Protein AF-A0A7S3JV46-F1 (afdb_monomer_lite)

Structure (mmCIF, N/CA/C/O backbone):
data_AF-A0A7S3JV46-F1
#
_entry.id   AF-A0A7S3JV46-F1
#
loop_
_atom_site.group_PDB
_atom_site.id
_atom_site.type_symbol
_atom_site.label_atom_id
_atom_site.label_alt_id
_atom_site.label_comp_id
_atom_site.label_asym_id
_atom_site.label_entity_id
_atom_site.label_seq_id
_atom_site.pdbx_PDB_ins_code
_atom_site.Cartn_x
_atom_site.Cartn_y
_atom_site.Cartn_z
_atom_site.occupancy
_atom_site.B_iso_or_equiv
_atom_site.auth_seq_id
_atom_site.auth_comp_id
_atom_site.auth_asym_id
_atom_site.auth_atom_id
_atom_site.pdbx_PDB_model_num
ATOM 1 N N . VAL A 1 1 ? -0.543 5.404 15.799 1.00 67.88 1 VAL A N 1
ATOM 2 C CA . VAL A 1 1 ? 0.161 5.876 14.572 1.00 67.88 1 VAL A CA 1
ATOM 3 C C . VAL A 1 1 ? 0.602 4.641 13.800 1.00 67.88 1 VAL A C 1
ATOM 5 O O . VAL A 1 1 ? 0.816 3.637 14.450 1.00 67.88 1 VAL A O 1
ATOM 8 N N . ARG A 1 2 ? 0.683 4.646 12.464 1.00 82.31 2 ARG A N 1
ATOM 9 C CA . A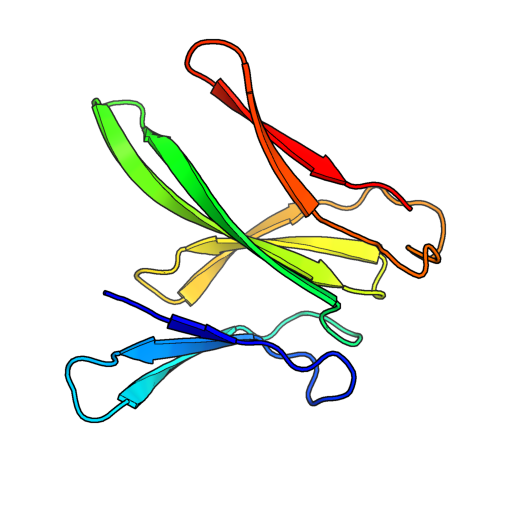RG A 1 2 ? 1.244 3.516 11.693 1.00 82.31 2 ARG A CA 1
ATOM 10 C C . ARG A 1 2 ? 2.411 4.013 10.855 1.00 82.31 2 ARG A C 1
ATOM 12 O O . ARG A 1 2 ? 2.344 5.124 10.336 1.00 82.31 2 ARG A O 1
ATOM 19 N N . LEU A 1 3 ? 3.451 3.199 10.727 1.00 85.12 3 LEU A N 1
ATOM 20 C CA . LEU A 1 3 ? 4.611 3.492 9.885 1.00 85.12 3 LEU A CA 1
ATOM 21 C C . LEU A 1 3 ? 4.556 2.627 8.629 1.00 85.12 3 LEU A C 1
ATOM 23 O O . LEU A 1 3 ? 4.173 1.462 8.702 1.00 85.12 3 LEU A O 1
ATOM 27 N N . ALA A 1 4 ? 4.941 3.188 7.486 1.00 87.06 4 ALA A N 1
ATOM 28 C CA . ALA A 1 4 ? 5.069 2.460 6.229 1.00 87.06 4 ALA A CA 1
ATOM 29 C C . ALA A 1 4 ? 6.515 2.541 5.737 1.00 87.06 4 ALA A C 1
ATOM 31 O O . ALA A 1 4 ? 7.117 3.613 5.777 1.00 87.06 4 ALA A O 1
ATOM 32 N N . SER A 1 5 ? 7.067 1.427 5.261 1.00 86.62 5 SER A N 1
ATOM 33 C CA . SER A 1 5 ? 8.408 1.383 4.677 1.00 86.62 5 SER A CA 1
ATOM 34 C C . SER A 1 5 ? 8.454 0.548 3.399 1.00 86.62 5 SER A C 1
ATOM 36 O O . SER A 1 5 ? 7.738 -0.444 3.256 1.00 86.62 5 SER A O 1
ATOM 38 N N . CYS A 1 6 ? 9.319 0.946 2.466 1.00 85.25 6 CYS A N 1
ATOM 39 C CA . CYS A 1 6 ? 9.727 0.157 1.304 1.00 85.25 6 CYS A CA 1
ATOM 40 C C . CYS A 1 6 ? 11.242 0.187 1.148 1.00 85.25 6 CYS A C 1
ATOM 42 O O . CYS A 1 6 ? 11.902 1.118 1.609 1.00 85.25 6 CYS A O 1
ATOM 44 N N . SER A 1 7 ? 11.771 -0.792 0.418 1.00 74.69 7 SER A N 1
ATOM 45 C CA . SER A 1 7 ? 13.145 -0.761 -0.072 1.00 74.69 7 SER A CA 1
ATOM 46 C C . SER A 1 7 ? 13.168 -0.537 -1.582 1.00 74.69 7 SER A C 1
ATOM 48 O O . SER A 1 7 ? 12.516 -1.257 -2.344 1.00 74.69 7 SER A O 1
ATOM 50 N N . SER A 1 8 ? 13.973 0.437 -2.003 1.00 65.44 8 SER A N 1
ATOM 51 C CA . SER A 1 8 ? 14.253 0.771 -3.403 1.00 65.44 8 SER A CA 1
ATOM 52 C C . SER A 1 8 ? 15.154 -0.251 -4.106 1.00 65.44 8 SER A C 1
ATOM 54 O O . SER A 1 8 ? 15.427 -0.103 -5.294 1.00 65.44 8 SER A O 1
ATOM 56 N N . TYR A 1 9 ? 15.576 -1.304 -3.401 1.00 70.06 9 TYR A N 1
ATOM 57 C CA . TYR A 1 9 ? 16.372 -2.411 -3.930 1.00 70.06 9 TYR A CA 1
ATOM 58 C C . TYR A 1 9 ? 16.147 -3.683 -3.088 1.00 70.06 9 TYR A C 1
ATOM 60 O O . TYR A 1 9 ? 17.076 -4.263 -2.533 1.00 70.06 9 TYR A O 1
ATOM 68 N N . GLY A 1 10 ? 14.881 -4.060 -2.887 1.00 75.25 10 GLY A N 1
ATOM 69 C CA . GLY A 1 10 ? 14.491 -5.135 -1.965 1.00 75.25 10 GLY A CA 1
ATOM 70 C C . GLY A 1 10 ? 13.518 -6.152 -2.554 1.00 75.25 10 GLY A C 1
ATOM 71 O O . GLY A 1 10 ? 13.459 -6.363 -3.759 1.00 75.25 10 GLY A O 1
ATOM 72 N N . ASP A 1 11 ? 12.716 -6.763 -1.683 1.00 86.56 11 ASP A N 1
ATOM 73 C CA . ASP A 1 11 ? 11.743 -7.824 -1.993 1.00 86.56 11 ASP A CA 1
ATOM 74 C C . ASP A 1 11 ? 10.476 -7.336 -2.733 1.00 86.56 11 ASP A C 1
ATOM 76 O O . ASP A 1 11 ? 9.478 -8.053 -2.805 1.00 86.56 11 ASP A O 1
ATOM 80 N N . ASN A 1 12 ? 10.505 -6.121 -3.292 1.00 89.69 12 ASN A N 1
ATOM 81 C CA . ASN A 1 12 ? 9.382 -5.451 -3.957 1.00 89.69 12 ASN A CA 1
ATOM 82 C C . ASN A 1 12 ? 8.133 -5.295 -3.067 1.00 89.69 12 ASN A C 1
ATOM 84 O O . ASN A 1 12 ? 7.026 -5.102 -3.575 1.00 89.69 12 ASN A O 1
ATOM 88 N N . THR A 1 13 ? 8.288 -5.381 -1.741 1.00 90.69 13 THR A N 1
ATOM 89 C CA . THR A 1 13 ? 7.176 -5.252 -0.798 1.00 90.69 13 THR A CA 1
ATOM 90 C C . THR A 1 13 ? 7.167 -3.912 -0.080 1.00 90.69 13 THR A C 1
ATOM 92 O O . THR A 1 13 ? 8.161 -3.184 -0.012 1.00 90.69 13 THR A O 1
ATOM 95 N N . ILE A 1 14 ? 6.001 -3.597 0.471 1.00 92.44 14 ILE A N 1
ATOM 96 C CA . ILE A 1 14 ? 5.804 -2.494 1.406 1.00 92.44 14 ILE A CA 1
ATOM 97 C C . ILE A 1 14 ? 5.398 -3.106 2.735 1.00 92.44 14 ILE A C 1
ATOM 99 O O . ILE A 1 14 ? 4.581 -4.026 2.768 1.00 92.44 14 ILE A O 1
ATOM 103 N N . ARG A 1 15 ? 5.943 -2.600 3.834 1.00 92.81 15 ARG A N 1
ATOM 104 C CA . ARG A 1 15 ? 5.650 -3.099 5.177 1.00 92.81 15 ARG A CA 1
ATOM 105 C C . ARG A 1 15 ? 5.002 -2.015 6.016 1.00 92.81 15 ARG A C 1
ATOM 107 O O . ARG A 1 15 ? 5.445 -0.868 5.990 1.00 92.81 15 ARG A O 1
ATOM 114 N N . ILE A 1 16 ? 3.950 -2.391 6.736 1.00 92.25 16 ILE A N 1
ATOM 115 C CA . ILE A 1 16 ? 3.216 -1.529 7.661 1.00 92.25 16 ILE A CA 1
ATOM 116 C C . ILE A 1 16 ? 3.473 -2.007 9.080 1.00 92.25 16 ILE A C 1
ATOM 118 O O . ILE A 1 16 ? 3.285 -3.187 9.374 1.00 92.25 16 ILE A O 1
ATOM 122 N N . TRP A 1 17 ? 3.853 -1.081 9.949 1.00 91.81 17 TRP A N 1
ATOM 123 C CA . TRP A 1 17 ? 4.285 -1.358 11.311 1.00 91.81 17 TRP A CA 1
ATOM 124 C C . TRP A 1 17 ? 3.443 -0.581 12.316 1.00 91.81 17 TRP A C 1
ATOM 126 O O . TRP A 1 17 ? 3.024 0.553 12.042 1.00 91.81 17 TRP A O 1
ATOM 136 N N . ASP A 1 18 ? 3.234 -1.181 13.483 1.00 90.25 18 ASP A N 1
ATOM 137 C CA . ASP A 1 18 ? 2.691 -0.507 14.653 1.00 90.25 18 ASP A CA 1
ATOM 138 C C . ASP A 1 18 ? 3.833 -0.108 15.602 1.00 90.25 18 ASP A C 1
ATOM 140 O O . ASP A 1 18 ? 4.382 -0.968 16.286 1.00 90.25 18 ASP A O 1
ATOM 144 N N . PRO A 1 19 ? 4.220 1.179 15.669 1.00 85.00 19 PRO A N 1
ATOM 145 C CA . PRO A 1 19 ? 5.232 1.641 16.615 1.00 85.00 19 PRO A CA 1
ATOM 146 C C . PRO A 1 19 ? 4.761 1.564 18.074 1.00 85.00 19 PRO A C 1
ATOM 148 O O . PRO A 1 19 ? 5.576 1.703 18.978 1.00 85.00 19 PRO A O 1
ATOM 151 N N . SER A 1 20 ? 3.458 1.387 18.312 1.00 88.06 20 SER A N 1
ATOM 152 C CA . SER A 1 20 ? 2.857 1.386 19.650 1.00 88.06 20 SER A CA 1
ATOM 153 C C . SER A 1 20 ? 2.957 0.017 20.336 1.00 88.06 20 SER A C 1
ATOM 155 O O . SER A 1 20 ? 2.883 -0.055 21.558 1.00 88.06 20 SER A O 1
ATOM 157 N N . ASP A 1 21 ? 3.121 -1.051 19.551 1.00 85.94 21 ASP A N 1
ATOM 158 C CA . ASP A 1 21 ? 3.212 -2.450 19.990 1.00 85.94 21 ASP A CA 1
ATOM 159 C C . ASP A 1 21 ? 4.577 -3.011 19.559 1.00 85.94 21 ASP A C 1
ATOM 161 O O . ASP A 1 21 ? 4.659 -3.795 18.620 1.00 85.94 21 ASP A O 1
ATOM 165 N N . ASP A 1 22 ? 5.662 -2.501 20.156 1.00 86.69 22 ASP A N 1
ATOM 166 C CA . ASP A 1 22 ? 7.051 -2.951 19.926 1.00 86.69 22 ASP A CA 1
ATOM 167 C C . ASP A 1 22 ? 7.458 -3.066 18.439 1.00 86.69 22 ASP A C 1
ATOM 169 O O . ASP A 1 22 ? 8.054 -4.044 17.990 1.00 86.69 22 ASP A O 1
ATOM 173 N N . TYR A 1 23 ? 7.086 -2.068 17.627 1.00 84.56 23 TYR A N 1
ATOM 174 C CA . TYR A 1 23 ? 7.342 -2.056 16.179 1.00 84.56 23 TYR A CA 1
ATOM 175 C C . TYR A 1 23 ? 6.834 -3.308 15.452 1.00 84.56 23 TYR A C 1
ATOM 177 O O . TYR A 1 23 ? 7.428 -3.760 14.470 1.00 84.56 23 TYR A O 1
ATOM 185 N N . LYS A 1 24 ? 5.715 -3.875 15.900 1.00 92.06 24 LYS A N 1
ATOM 186 C CA . LYS A 1 24 ? 5.128 -5.069 15.299 1.00 92.06 24 LYS A CA 1
ATOM 187 C C . LYS A 1 24 ? 4.797 -4.859 13.829 1.00 92.06 24 LYS A C 1
ATOM 189 O O . LYS A 1 24 ? 4.137 -3.895 13.436 1.00 92.06 24 LYS A O 1
ATOM 194 N N . LEU A 1 25 ? 5.211 -5.820 13.006 1.00 92.56 25 LEU A N 1
ATOM 195 C CA . LEU A 1 25 ? 4.816 -5.894 11.604 1.00 92.56 25 LEU A CA 1
ATOM 196 C C . LEU A 1 25 ? 3.327 -6.254 11.511 1.00 92.56 25 LEU A C 1
ATOM 198 O O . LEU A 1 25 ? 2.935 -7.365 11.862 1.00 92.56 25 LEU A O 1
ATOM 202 N N . LEU A 1 26 ? 2.506 -5.327 11.018 1.00 92.25 26 LEU A N 1
ATOM 203 C CA . LEU A 1 26 ? 1.071 -5.538 10.819 1.00 92.25 26 LEU A CA 1
ATOM 204 C C . LEU A 1 26 ? 0.784 -6.190 9.467 1.00 92.25 26 LEU A C 1
ATOM 206 O O . LEU A 1 26 ? 0.070 -7.187 9.395 1.00 92.25 26 LEU A O 1
ATOM 210 N N . TYR A 1 27 ? 1.333 -5.621 8.391 1.00 94.19 27 TYR A N 1
ATOM 211 C CA . TYR A 1 27 ? 1.035 -6.059 7.028 1.00 94.19 27 TYR A CA 1
ATOM 212 C C . TYR A 1 27 ? 2.260 -5.994 6.125 1.00 94.19 27 TYR A C 1
ATOM 214 O O . TYR A 1 27 ? 3.035 -5.040 6.174 1.00 94.19 27 TYR A O 1
ATOM 222 N N . THR A 1 28 ? 2.356 -6.973 5.227 1.00 93.75 28 THR A N 1
ATOM 223 C CA . THR A 1 28 ? 3.289 -6.971 4.097 1.00 93.75 28 THR A CA 1
ATOM 224 C C . THR A 1 28 ? 2.480 -6.872 2.812 1.00 93.75 28 THR A C 1
ATOM 226 O O . THR A 1 28 ? 1.852 -7.841 2.383 1.00 93.75 28 THR A O 1
ATOM 229 N N . LEU A 1 29 ? 2.481 -5.693 2.199 1.00 93.00 29 LEU A N 1
ATOM 230 C CA . LEU A 1 29 ? 1.765 -5.406 0.964 1.00 93.00 29 LEU A CA 1
ATOM 231 C C . LEU A 1 29 ? 2.593 -5.933 -0.210 1.00 93.00 29 LEU A C 1
ATOM 233 O O . LEU A 1 29 ? 3.664 -5.410 -0.530 1.00 93.00 29 LEU A O 1
ATOM 237 N N . LYS A 1 30 ? 2.101 -7.007 -0.827 1.00 92.31 30 LYS A N 1
ATOM 238 C CA . LYS A 1 30 ? 2.732 -7.679 -1.967 1.00 92.31 30 LYS A CA 1
ATOM 239 C C . LYS A 1 30 ? 1.969 -7.375 -3.249 1.00 92.31 30 LYS A C 1
ATOM 241 O O . LYS A 1 30 ? 0.745 -7.265 -3.238 1.00 92.31 30 LYS A O 1
ATOM 246 N N . GLY A 1 31 ? 2.687 -7.290 -4.363 1.00 89.06 31 GLY A N 1
ATOM 247 C CA . GLY A 1 31 ? 2.075 -7.199 -5.689 1.00 89.06 31 GLY A CA 1
ATOM 248 C C . GLY A 1 31 ? 2.885 -6.405 -6.703 1.00 89.06 31 GLY A C 1
ATOM 249 O O . GLY A 1 31 ? 2.712 -6.629 -7.897 1.00 89.06 31 GLY A O 1
ATOM 250 N N . HIS A 1 32 ? 3.770 -5.512 -6.259 1.00 89.88 32 HIS A N 1
ATOM 251 C CA . HIS A 1 32 ? 4.718 -4.886 -7.173 1.00 89.88 32 HIS A CA 1
ATOM 252 C C . HIS A 1 32 ? 5.680 -5.935 -7.739 1.00 89.88 32 HIS A C 1
ATOM 254 O O . HIS A 1 32 ? 6.172 -6.795 -7.008 1.00 89.88 32 HIS A O 1
ATOM 260 N N . THR A 1 33 ? 5.923 -5.887 -9.048 1.00 89.56 33 THR A N 1
ATOM 261 C CA . THR A 1 33 ? 6.805 -6.854 -9.734 1.00 89.56 33 THR A CA 1
ATOM 262 C C . THR A 1 33 ? 8.248 -6.368 -9.827 1.00 89.56 33 THR A C 1
ATOM 264 O O . THR A 1 33 ? 9.129 -7.106 -10.262 1.00 89.56 33 THR A O 1
ATOM 267 N N . TYR A 1 34 ? 8.497 -5.136 -9.389 1.00 88.19 34 TYR A N 1
ATOM 268 C CA . TYR A 1 34 ? 9.814 -4.524 -9.332 1.00 88.19 34 TYR A CA 1
ATOM 269 C C . TYR A 1 34 ? 9.902 -3.567 -8.138 1.00 88.19 34 TYR A C 1
ATOM 271 O O . TYR A 1 34 ? 8.897 -3.314 -7.461 1.00 88.19 34 TYR A O 1
ATOM 279 N N . TRP A 1 35 ? 11.094 -3.037 -7.866 1.00 84.75 35 TRP A N 1
ATOM 280 C CA . TRP A 1 35 ? 11.371 -2.316 -6.624 1.00 84.75 35 TRP A CA 1
ATOM 281 C C . TRP A 1 35 ? 10.443 -1.106 -6.414 1.00 84.75 35 TRP A C 1
ATOM 283 O O . TRP A 1 35 ? 10.080 -0.376 -7.347 1.00 84.75 35 TRP A O 1
ATOM 293 N N . VAL A 1 36 ? 10.031 -0.907 -5.161 1.00 87.31 36 VAL A N 1
ATOM 294 C CA . VAL A 1 36 ? 9.139 0.191 -4.780 1.00 87.31 36 VAL A CA 1
ATOM 295 C C . VAL A 1 36 ? 9.986 1.430 -4.544 1.00 87.31 36 VAL A C 1
ATOM 297 O O . VAL A 1 36 ? 10.933 1.421 -3.762 1.00 87.31 36 VAL A O 1
ATOM 300 N N . ARG A 1 37 ? 9.662 2.496 -5.264 1.00 83.56 37 ARG A N 1
ATOM 301 C CA . ARG A 1 37 ? 10.459 3.718 -5.314 1.00 83.56 37 ARG A CA 1
ATOM 302 C C . ARG A 1 37 ? 10.115 4.671 -4.180 1.00 83.56 37 ARG A C 1
ATOM 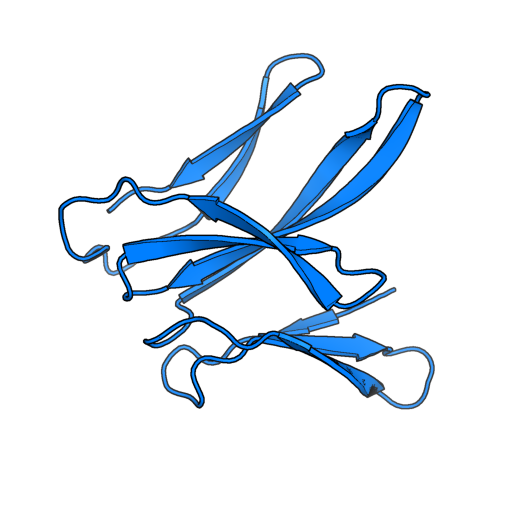304 O O . ARG A 1 37 ? 11.009 5.247 -3.572 1.00 83.56 37 ARG A O 1
ATOM 311 N N . ASN A 1 38 ? 8.824 4.895 -3.982 1.00 85.25 38 ASN A N 1
ATOM 312 C CA . ASN A 1 38 ? 8.307 5.910 -3.082 1.00 85.25 38 ASN A CA 1
ATOM 313 C C . ASN A 1 38 ? 6.938 5.456 -2.559 1.00 85.25 38 ASN A C 1
ATOM 315 O O . ASN A 1 38 ? 6.193 4.766 -3.267 1.00 85.25 38 ASN A O 1
ATOM 319 N N . ILE A 1 39 ? 6.626 5.845 -1.326 1.00 87.75 39 ILE A N 1
ATOM 320 C CA . ILE A 1 39 ? 5.327 5.664 -0.689 1.00 87.75 39 ILE A CA 1
ATOM 321 C C . ILE A 1 39 ? 4.932 6.993 -0.056 1.00 87.75 39 ILE A C 1
ATOM 323 O O . ILE A 1 39 ? 5.721 7.594 0.669 1.00 87.75 39 ILE A O 1
ATOM 327 N N . ILE A 1 40 ? 3.683 7.397 -0.257 1.00 88.19 40 ILE A N 1
ATOM 328 C CA . ILE A 1 40 ? 3.087 8.531 0.445 1.00 88.19 40 ILE A CA 1
ATOM 329 C C . ILE A 1 40 ? 1.778 8.117 1.109 1.00 88.19 40 ILE A C 1
ATOM 331 O O . ILE A 1 40 ? 1.050 7.260 0.599 1.00 88.19 40 ILE A O 1
ATOM 335 N N . SER A 1 41 ? 1.459 8.747 2.234 1.00 88.06 41 SER A N 1
ATOM 336 C CA . SER A 1 41 ? 0.118 8.715 2.807 1.00 88.06 41 SER A CA 1
ATOM 337 C C . SER A 1 41 ? -0.648 9.968 2.397 1.00 88.06 41 SER A C 1
ATOM 339 O O . SER A 1 41 ? -0.083 11.052 2.265 1.00 88.06 41 SER A O 1
ATOM 341 N N . PHE A 1 42 ? -1.946 9.815 2.181 1.00 85.06 42 PHE A N 1
ATOM 342 C CA . PHE A 1 42 ? -2.854 10.927 1.940 1.00 85.06 42 PHE A CA 1
ATOM 343 C C . PHE A 1 42 ? -4.215 10.610 2.546 1.00 85.06 42 PHE A C 1
ATOM 345 O O . PHE A 1 42 ? -4.583 9.444 2.709 1.00 85.06 42 PHE A O 1
ATOM 352 N N . GLN A 1 43 ? -4.947 11.648 2.921 1.00 84.56 43 GLN A N 1
ATOM 353 C CA . GLN A 1 43 ? -6.332 11.518 3.352 1.00 84.56 43 GLN A CA 1
ATOM 354 C C . GLN A 1 43 ? -7.239 11.687 2.141 1.00 84.56 43 GLN A C 1
ATOM 356 O O . GLN A 1 43 ? -6.872 12.373 1.199 1.00 84.56 43 GLN A O 1
ATOM 361 N N . VAL A 1 44 ? -8.391 11.034 2.143 1.00 80.94 44 VAL A N 1
ATOM 362 C CA . VAL A 1 44 ? -9.475 11.252 1.183 1.00 80.94 44 VAL A CA 1
ATOM 363 C C . VAL A 1 44 ? -10.763 11.371 1.968 1.00 80.94 44 VAL A C 1
ATOM 365 O O . VAL A 1 44 ? -11.041 10.530 2.830 1.00 80.94 44 VAL A O 1
ATOM 368 N N . ASP A 1 45 ? -11.541 12.401 1.658 1.00 76.25 45 ASP A N 1
ATOM 369 C CA . ASP A 1 45 ? -12.872 12.553 2.223 1.00 76.25 45 ASP A CA 1
ATOM 370 C C . ASP A 1 45 ? -13.805 11.495 1.635 1.00 76.25 45 ASP A C 1
ATOM 372 O O . ASP A 1 45 ? -13.925 11.316 0.421 1.00 76.25 45 ASP A O 1
ATOM 376 N N . GLY A 1 46 ? -14.419 10.719 2.527 1.00 66.75 46 GLY A N 1
ATOM 377 C CA . GLY A 1 46 ? -15.435 9.739 2.171 1.00 66.75 46 GLY A CA 1
ATOM 378 C C . GLY A 1 46 ? -16.825 10.367 2.055 1.00 66.75 46 GLY A C 1
ATOM 379 O O . GLY A 1 46 ? -17.090 11.438 2.590 1.00 66.75 46 GLY A O 1
ATOM 380 N N . PHE A 1 47 ? -17.752 9.622 1.447 1.00 62.66 47 PHE A N 1
ATOM 381 C CA . PHE A 1 47 ? -19.153 10.007 1.195 1.00 62.66 47 PHE A CA 1
ATOM 382 C C . PHE A 1 47 ? -19.962 10.406 2.456 1.00 62.66 47 PHE A C 1
ATOM 384 O O . PHE A 1 47 ? -21.067 10.923 2.347 1.00 62.66 47 PHE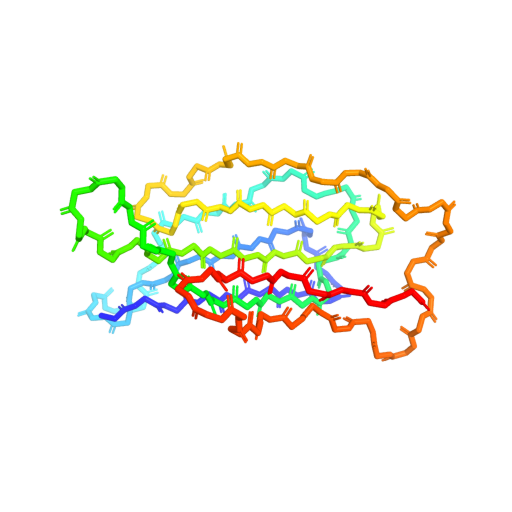 A O 1
ATOM 391 N N . LEU A 1 48 ? -19.420 10.162 3.654 1.00 63.69 48 LEU A N 1
ATOM 392 C CA . LEU A 1 48 ? -20.035 10.431 4.960 1.00 63.69 48 LEU A CA 1
ATOM 393 C C . LEU A 1 48 ? -19.108 11.243 5.890 1.00 63.69 48 LEU A C 1
ATOM 395 O O . LEU A 1 48 ? -19.047 10.964 7.085 1.00 63.69 48 LEU A O 1
ATOM 399 N N . HIS A 1 49 ? -18.313 12.185 5.361 1.00 58.19 49 HIS A N 1
ATOM 400 C CA . HIS A 1 49 ? -17.357 12.995 6.151 1.00 58.19 49 HIS A CA 1
ATOM 401 C C . HIS A 1 49 ? -16.345 12.171 6.970 1.00 58.19 49 HIS A C 1
ATOM 403 O O . HIS A 1 49 ? -15.754 12.637 7.943 1.00 58.19 49 HIS A O 1
ATOM 409 N N . THR A 1 50 ? -16.127 10.914 6.585 1.00 71.00 50 THR A N 1
ATOM 410 C CA . THR A 1 50 ? -15.119 10.068 7.218 1.00 71.00 50 THR A CA 1
ATOM 411 C C . THR A 1 50 ? -13.808 10.242 6.468 1.00 71.00 50 THR A C 1
ATOM 413 O O . THR A 1 50 ? -13.690 9.802 5.319 1.00 71.00 50 THR A O 1
ATOM 416 N N . LEU A 1 51 ? -12.825 10.852 7.130 1.00 74.19 51 LEU A N 1
ATOM 417 C CA . LEU A 1 51 ? -11.452 10.941 6.641 1.00 74.19 51 LEU A CA 1
ATOM 418 C C . LEU A 1 51 ? -10.853 9.536 6.548 1.00 74.19 51 LEU A C 1
ATOM 420 O O . LEU A 1 51 ? -10.636 8.861 7.556 1.00 74.19 51 LEU A O 1
ATOM 424 N N . HIS A 1 52 ? -10.566 9.094 5.330 1.00 83.88 52 HIS A N 1
ATOM 425 C CA . HIS A 1 52 ? -9.907 7.822 5.084 1.00 83.88 52 HIS A CA 1
ATOM 426 C C . HIS A 1 52 ? -8.448 8.053 4.724 1.00 83.88 52 HIS A C 1
ATOM 428 O O . HIS A 1 52 ? -8.142 8.685 3.717 1.00 83.88 52 HIS A O 1
ATOM 434 N N . VAL A 1 53 ? -7.531 7.485 5.505 1.00 87.19 53 VAL A N 1
ATOM 435 C CA . VAL A 1 53 ? -6.121 7.448 5.109 1.00 87.19 53 VAL A CA 1
ATOM 436 C C . VAL A 1 53 ? -5.939 6.371 4.043 1.00 87.19 53 VAL A C 1
ATOM 438 O O . VAL A 1 53 ? -6.453 5.252 4.152 1.00 87.19 53 VAL A O 1
ATOM 441 N N . ARG A 1 54 ? -5.195 6.713 2.999 1.00 90.31 54 ARG A N 1
ATOM 442 C CA . ARG A 1 54 ? -4.752 5.819 1.935 1.00 90.31 54 ARG A CA 1
ATOM 443 C C . ARG A 1 54 ? -3.243 5.900 1.811 1.00 90.31 54 ARG A C 1
ATOM 445 O O . ARG A 1 54 ? -2.635 6.924 2.119 1.00 90.31 54 ARG A O 1
ATOM 452 N N . LEU A 1 55 ? -2.649 4.808 1.351 1.00 91.12 55 LEU A N 1
ATOM 453 C CA . LEU A 1 55 ? -1.244 4.766 0.965 1.00 91.12 55 LEU A CA 1
ATOM 454 C C . LEU A 1 55 ? -1.156 4.638 -0.549 1.00 91.12 55 LEU A C 1
ATOM 456 O O . LEU A 1 55 ? -1.785 3.751 -1.118 1.00 91.12 55 LEU A O 1
ATOM 460 N N . ALA A 1 56 ? -0.370 5.494 -1.192 1.00 90.44 56 ALA A N 1
ATOM 461 C CA . ALA A 1 56 ? 0.018 5.328 -2.587 1.00 90.44 56 ALA A CA 1
ATOM 462 C C . ALA A 1 56 ? 1.477 4.893 -2.659 1.00 90.44 56 ALA A C 1
ATOM 464 O O . ALA A 1 56 ? 2.321 5.458 -1.969 1.00 90.44 56 ALA A O 1
ATOM 465 N N . SER A 1 57 ? 1.778 3.938 -3.532 1.00 88.69 57 SER A N 1
ATOM 466 C CA . SER A 1 57 ? 3.143 3.517 -3.834 1.00 88.69 57 SER A CA 1
ATOM 467 C C . SER A 1 57 ? 3.408 3.519 -5.330 1.00 88.69 57 SER A C 1
ATOM 469 O O . SER A 1 57 ? 2.566 3.058 -6.101 1.00 88.69 57 SER A O 1
ATOM 471 N N . CYS A 1 58 ? 4.579 4.002 -5.749 1.00 87.19 58 CYS A N 1
ATOM 472 C CA . CYS A 1 58 ? 5.064 3.823 -7.119 1.00 87.19 58 CYS A CA 1
ATOM 473 C C . CYS A 1 58 ? 6.164 2.773 -7.156 1.00 87.19 58 CYS A C 1
ATOM 475 O O . CYS A 1 58 ? 7.049 2.727 -6.298 1.00 87.19 58 CYS A O 1
ATOM 477 N N . SER A 1 59 ? 6.142 1.975 -8.214 1.00 85.62 59 SER A N 1
ATOM 478 C CA . SER A 1 59 ? 7.211 1.048 -8.542 1.00 85.62 59 SER A CA 1
ATOM 479 C C . SER A 1 59 ? 7.682 1.277 -9.971 1.00 85.62 59 SER A C 1
ATOM 481 O O . SER A 1 59 ? 7.002 1.836 -10.834 1.00 85.62 59 SER A O 1
ATOM 483 N N . TYR A 1 60 ? 8.896 0.826 -10.217 1.00 82.75 60 TYR A N 1
ATOM 484 C CA . TYR A 1 60 ? 9.481 0.740 -11.547 1.00 82.75 60 TYR A CA 1
ATOM 485 C C . TYR A 1 60 ? 8.829 -0.345 -12.424 1.00 82.75 60 TYR A C 1
ATOM 487 O O . TYR A 1 60 ? 9.107 -0.401 -13.621 1.00 82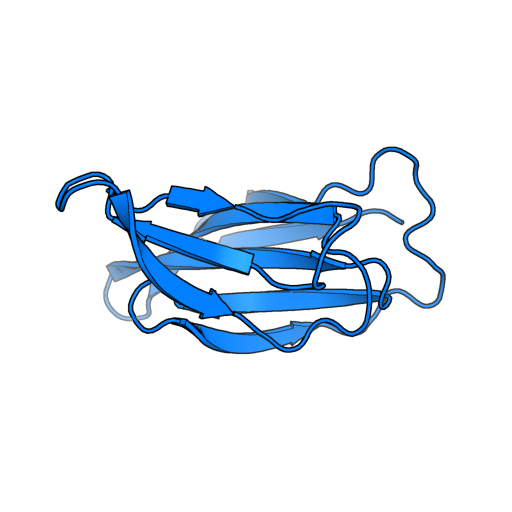.75 60 TYR A O 1
ATOM 495 N N . ASP A 1 61 ? 7.890 -1.128 -11.880 1.00 85.44 61 ASP A N 1
ATOM 496 C CA . ASP A 1 61 ? 6.940 -1.932 -12.661 1.00 85.44 61 ASP A CA 1
ATOM 497 C C . ASP A 1 61 ? 5.936 -1.089 -13.478 1.00 85.44 61 ASP A C 1
ATOM 499 O O . ASP A 1 61 ? 5.059 -1.639 -14.143 1.00 85.44 61 ASP A O 1
ATOM 503 N N . LYS A 1 62 ? 6.099 0.244 -13.466 1.00 82.69 62 LYS A N 1
ATOM 504 C CA . LYS A 1 62 ? 5.281 1.248 -14.163 1.00 82.69 62 LYS A CA 1
ATOM 505 C C . LYS A 1 62 ? 3.864 1.377 -13.605 1.00 82.69 62 LYS A C 1
ATOM 507 O O . LYS A 1 62 ? 2.992 1.944 -14.267 1.00 82.69 62 LYS A O 1
ATOM 512 N N . THR A 1 63 ? 3.630 0.888 -12.389 1.00 86.31 63 THR A N 1
ATOM 513 C CA . THR A 1 63 ? 2.331 0.973 -11.723 1.00 86.31 63 THR A CA 1
ATOM 514 C C . THR A 1 63 ? 2.377 1.860 -10.487 1.00 86.31 63 THR A C 1
ATOM 516 O O . THR A 1 63 ? 3.390 1.968 -9.786 1.00 86.31 63 THR A O 1
ATOM 519 N N . ILE A 1 64 ? 1.233 2.483 -10.208 1.00 89.12 64 ILE A N 1
ATOM 520 C CA . ILE A 1 64 ? 0.941 3.083 -8.909 1.00 89.12 64 ILE A CA 1
ATOM 521 C C . ILE A 1 64 ? -0.126 2.229 -8.242 1.00 89.12 64 ILE A C 1
ATOM 523 O O . ILE A 1 64 ? -1.152 1.930 -8.851 1.00 89.12 64 ILE A O 1
ATOM 527 N N . ARG A 1 65 ? 0.099 1.832 -6.994 1.00 90.56 65 ARG A N 1
ATOM 528 C CA . ARG A 1 65 ? -0.859 1.042 -6.218 1.00 90.56 65 ARG A CA 1
ATOM 529 C C . ARG A 1 65 ? -1.376 1.849 -5.042 1.00 90.56 65 ARG A C 1
ATOM 531 O O . ARG A 1 65 ? -0.604 2.522 -4.365 1.00 90.56 65 ARG A O 1
ATOM 538 N N . ILE A 1 66 ? -2.686 1.781 -4.825 1.00 91.62 66 ILE A N 1
ATOM 539 C CA . ILE A 1 66 ? -3.370 2.418 -3.702 1.00 91.62 66 ILE A CA 1
ATOM 540 C C . ILE A 1 66 ? -3.790 1.336 -2.722 1.00 91.62 66 ILE A C 1
ATOM 542 O O . ILE A 1 66 ? -4.481 0.390 -3.103 1.00 91.62 66 ILE A O 1
ATOM 546 N N . TRP A 1 67 ? -3.403 1.500 -1.466 1.00 93.19 67 TRP A N 1
ATOM 547 C CA . TRP A 1 67 ? -3.621 0.537 -0.400 1.00 93.19 67 TRP A CA 1
ATOM 548 C C . TRP A 1 67 ? -4.454 1.147 0.718 1.00 93.19 67 TRP A C 1
ATOM 550 O O . TRP A 1 67 ? -4.360 2.342 1.019 1.00 93.19 67 TRP A O 1
ATOM 560 N N . ASP A 1 68 ? -5.239 0.298 1.364 1.00 91.56 68 ASP A N 1
ATOM 561 C CA . ASP A 1 68 ? -5.853 0.592 2.644 1.00 91.56 68 ASP A CA 1
ATOM 562 C C . ASP A 1 68 ? -4.862 0.227 3.766 1.00 91.56 68 ASP A C 1
ATOM 564 O O . ASP A 1 68 ? -4.582 -0.957 3.988 1.00 91.56 68 ASP A O 1
ATOM 568 N N . PRO A 1 69 ? -4.308 1.216 4.492 1.00 88.38 69 PRO A N 1
ATOM 569 C CA . PRO A 1 69 ? -3.362 0.955 5.567 1.00 88.38 69 PRO A CA 1
ATOM 570 C C . PRO A 1 69 ? -3.996 0.235 6.759 1.00 88.38 69 PRO A C 1
ATOM 572 O O . PRO A 1 69 ? -3.242 -0.300 7.569 1.00 88.38 69 PRO A O 1
ATOM 575 N N . ILE A 1 70 ? -5.331 0.237 6.907 1.00 88.31 70 ILE A N 1
ATOM 576 C CA . ILE A 1 70 ? -6.050 -0.323 8.063 1.00 88.31 70 ILE A CA 1
ATOM 577 C C . ILE A 1 70 ? -6.020 -1.851 8.033 1.00 88.31 70 ILE A C 1
ATOM 579 O O . ILE A 1 70 ? -5.738 -2.478 9.059 1.00 88.31 70 ILE A O 1
ATOM 583 N N . ASN A 1 71 ? -6.268 -2.425 6.859 1.00 89.94 71 ASN A N 1
ATOM 584 C CA . ASN A 1 71 ? -6.400 -3.866 6.628 1.00 89.94 71 ASN A CA 1
ATOM 585 C C . ASN A 1 71 ? -5.351 -4.430 5.649 1.00 89.94 71 ASN A C 1
ATOM 587 O O . ASN A 1 71 ? -5.379 -5.621 5.350 1.00 89.94 71 ASN A O 1
ATOM 591 N N . GLY A 1 72 ? -4.456 -3.587 5.123 1.00 89.62 72 GLY A N 1
ATOM 592 C CA . GLY A 1 72 ? -3.401 -3.983 4.191 1.00 89.62 72 GLY A CA 1
ATOM 593 C C . GLY A 1 72 ? -3.902 -4.387 2.801 1.00 89.62 72 GLY A C 1
ATOM 594 O O . GLY A 1 72 ? -3.165 -5.028 2.049 1.00 89.62 72 GLY A O 1
ATOM 595 N N . LYS A 1 73 ? -5.146 -4.058 2.436 1.00 93.19 73 LYS A N 1
ATOM 596 C CA . LYS A 1 73 ? -5.720 -4.446 1.142 1.00 93.19 73 LYS A CA 1
ATOM 597 C C . LYS A 1 73 ? -5.290 -3.503 0.027 1.00 93.19 73 LYS A C 1
ATOM 599 O O . LYS A 1 73 ? -5.239 -2.286 0.195 1.00 93.19 73 LYS A O 1
ATOM 604 N N . LEU A 1 74 ? -5.044 -4.077 -1.146 1.00 94.25 74 LEU A N 1
ATOM 605 C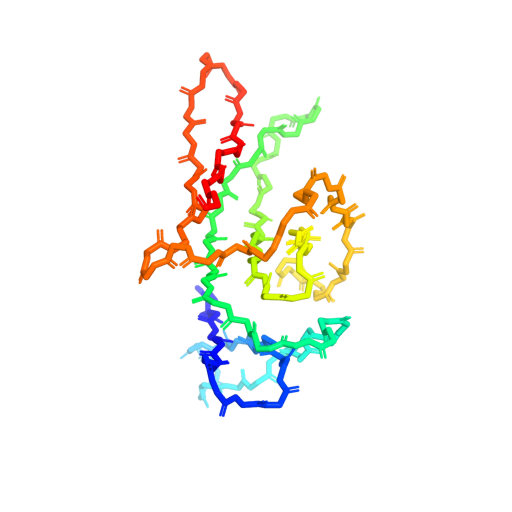 CA . LEU A 1 74 ? -4.936 -3.327 -2.391 1.00 94.25 74 LEU A CA 1
ATOM 606 C C . LEU A 1 74 ? -6.331 -2.854 -2.809 1.00 94.25 74 LEU A C 1
ATOM 608 O O . LEU A 1 74 ? -7.236 -3.673 -2.951 1.00 94.25 74 LEU A O 1
ATOM 612 N N . LEU A 1 75 ? -6.491 -1.552 -3.021 1.00 92.00 75 LEU A N 1
ATOM 613 C CA . LEU A 1 75 ? -7.741 -0.955 -3.487 1.00 92.00 75 LEU A CA 1
ATOM 614 C C . LEU A 1 75 ? -7.719 -0.726 -4.996 1.00 92.00 75 LEU A C 1
ATOM 616 O O . LEU A 1 75 ? -8.649 -1.118 -5.692 1.00 92.00 75 LEU A O 1
ATOM 620 N N . TYR A 1 76 ? -6.646 -0.114 -5.505 1.00 90.19 76 TYR A N 1
ATOM 621 C CA . TYR A 1 76 ? -6.538 0.253 -6.916 1.00 90.19 76 TYR A CA 1
ATOM 622 C C . TYR A 1 76 ? -5.127 0.030 -7.446 1.00 90.19 76 TYR A C 1
ATOM 624 O O . TYR A 1 76 ? -4.142 0.229 -6.736 1.00 90.19 76 TYR A O 1
ATOM 632 N N . THR A 1 77 ? -5.039 -0.337 -8.723 1.00 90.25 77 THR A N 1
ATOM 633 C CA . THR A 1 77 ? -3.790 -0.328 -9.491 1.00 90.25 77 THR A CA 1
ATOM 634 C C . THR A 1 77 ? -3.974 0.617 -10.667 1.00 90.25 77 THR A C 1
ATOM 636 O O . THR A 1 77 ? -4.800 0.371 -11.541 1.00 90.25 77 THR A O 1
ATOM 639 N N . LEU A 1 78 ? -3.217 1.706 -10.676 1.00 85.75 78 LEU A N 1
ATOM 640 C CA . LEU A 1 78 ? -3.204 2.683 -11.751 1.00 85.75 78 LEU A CA 1
ATOM 641 C C . LEU A 1 78 ? -2.088 2.307 -12.727 1.00 85.75 78 LEU A C 1
ATOM 643 O O . LEU A 1 78 ? -0.904 2.298 -12.375 1.00 85.75 78 LEU A O 1
ATOM 647 N N . GLN A 1 79 ? -2.494 1.986 -13.952 1.00 76.62 79 GLN A N 1
ATOM 648 C CA . GLN A 1 79 ? -1.614 1.733 -15.086 1.00 76.62 79 GLN A CA 1
ATOM 649 C C . GLN A 1 79 ? -1.775 2.891 -16.070 1.00 76.62 79 GLN A C 1
ATOM 651 O O . GLN A 1 79 ? -2.893 3.278 -16.395 1.00 76.62 79 GLN A O 1
ATOM 656 N N . GLY A 1 80 ? -0.674 3.478 -16.527 1.00 58.91 80 GLY A N 1
ATOM 657 C CA . GLY A 1 80 ? -0.754 4.648 -17.410 1.00 58.91 80 GLY A CA 1
ATOM 658 C C . GLY A 1 80 ? 0.597 5.192 -17.852 1.00 58.91 80 GLY A C 1
ATOM 659 O O . GLY A 1 80 ? 0.709 5.761 -18.937 1.00 58.91 80 GLY A O 1
ATOM 660 N N . HIS A 1 81 ? 1.649 4.941 -17.073 1.00 59.94 81 HIS A N 1
ATOM 661 C CA . HIS A 1 81 ? 3.012 5.278 -17.471 1.00 59.94 81 HIS A CA 1
ATOM 662 C C . HIS A 1 81 ? 3.482 4.329 -18.583 1.00 59.94 81 HIS A C 1
ATOM 664 O O . HIS A 1 81 ? 3.773 3.159 -18.348 1.00 59.94 81 HIS A O 1
ATOM 670 N N . LYS A 1 82 ? 3.527 4.825 -19.829 1.00 53.53 82 LYS A N 1
ATOM 671 C CA . LYS A 1 82 ? 3.960 4.047 -21.011 1.00 53.53 82 LYS A CA 1
ATOM 672 C C . LYS A 1 82 ? 5.473 3.760 -21.022 1.00 53.53 82 LYS A C 1
ATOM 674 O O . LYS A 1 82 ? 5.911 2.784 -21.632 1.00 53.53 82 LYS A O 1
ATOM 679 N N . SER A 1 83 ? 6.273 4.557 -20.313 1.00 55.62 83 SER A N 1
ATOM 680 C CA . SER A 1 83 ? 7.727 4.381 -20.171 1.00 55.62 83 SER A CA 1
ATOM 681 C C . SER A 1 83 ? 8.110 3.896 -18.768 1.00 55.62 83 SER A C 1
ATOM 683 O O . SER A 1 83 ? 7.278 3.877 -17.863 1.00 55.62 83 SER A O 1
ATOM 685 N N . TRP A 1 84 ? 9.363 3.462 -18.583 1.00 51.97 84 TRP A N 1
ATOM 686 C CA . TRP A 1 84 ? 9.921 3.335 -17.233 1.00 51.97 84 TRP A CA 1
ATOM 687 C C . TRP A 1 84 ? 9.817 4.689 -16.548 1.00 51.97 84 TRP A C 1
ATOM 689 O O . TRP A 1 84 ? 10.130 5.695 -17.177 1.00 51.97 84 TRP A O 1
ATOM 699 N N . VAL A 1 85 ? 9.439 4.697 -15.270 1.00 52.06 85 VAL A N 1
ATOM 700 C CA . VAL A 1 85 ? 9.475 5.895 -14.425 1.00 52.06 85 VAL A CA 1
ATOM 701 C C . VAL A 1 85 ? 10.956 6.209 -14.145 1.00 52.06 85 VAL A C 1
ATOM 703 O O . VAL A 1 85 ? 11.482 5.875 -13.085 1.00 52.06 85 VAL A O 1
ATOM 706 N N . ARG A 1 86 ? 11.667 6.694 -15.173 1.00 44.84 86 ARG A N 1
ATOM 707 C CA . ARG A 1 86 ? 13.134 6.739 -15.298 1.00 44.84 86 ARG A CA 1
ATOM 708 C C . ARG A 1 86 ? 13.743 8.026 -14.746 1.00 44.84 86 ARG A C 1
ATOM 710 O O . ARG A 1 86 ? 14.963 8.175 -14.783 1.00 44.84 86 ARG A O 1
ATOM 717 N N . SER A 1 87 ? 12.937 8.928 -14.201 1.00 43.75 87 SER A N 1
ATOM 718 C CA . SER A 1 87 ? 13.449 10.038 -13.412 1.00 43.75 87 SER A CA 1
ATOM 719 C C . SER A 1 87 ? 14.224 9.511 -12.202 1.00 43.75 87 SER A C 1
ATOM 721 O O . SER A 1 87 ? 13.740 8.664 -11.450 1.00 43.75 87 SER A O 1
ATOM 723 N N . TRP A 1 88 ? 15.422 10.046 -11.952 1.00 44.84 88 TRP A N 1
ATOM 724 C CA . TRP A 1 88 ? 16.173 9.846 -10.699 1.00 44.84 88 TRP A CA 1
ATOM 725 C C . TRP A 1 88 ? 15.418 10.373 -9.469 1.00 44.84 88 TRP A C 1
ATOM 727 O O . TRP A 1 88 ? 15.788 10.066 -8.335 1.00 44.84 88 TRP A O 1
ATOM 737 N N . VAL A 1 89 ? 14.270 11.016 -9.696 1.00 48.06 89 VAL A N 1
ATOM 738 C CA . VAL A 1 89 ? 13.333 11.476 -8.684 1.00 48.06 89 VAL A CA 1
ATOM 739 C C . VAL A 1 89 ? 11.891 11.167 -9.126 1.00 48.06 89 VAL A C 1
ATOM 741 O O . VAL A 1 89 ? 11.106 12.067 -9.409 1.00 48.06 89 VAL A O 1
ATOM 744 N N . SER A 1 90 ? 11.514 9.890 -9.254 1.00 56.84 90 SER A N 1
ATOM 745 C CA . SER A 1 90 ? 10.097 9.556 -9.466 1.00 56.84 90 SER A CA 1
ATOM 746 C C . SER A 1 90 ? 9.369 9.662 -8.136 1.00 56.84 90 SER A C 1
ATOM 748 O O . SER A 1 90 ? 9.372 8.731 -7.329 1.00 56.84 90 SER A O 1
ATOM 750 N N . ASN A 1 91 ? 8.775 10.825 -7.909 1.00 63.59 91 ASN A N 1
ATOM 751 C CA . ASN A 1 91 ? 7.951 11.097 -6.747 1.00 63.59 91 ASN A CA 1
ATOM 752 C C . ASN A 1 91 ? 6.482 10.953 -7.136 1.00 63.59 91 ASN A C 1
ATOM 754 O O . ASN A 1 91 ? 6.046 11.467 -8.167 1.00 63.59 91 ASN A O 1
ATOM 758 N N . ILE A 1 92 ? 5.715 10.264 -6.295 1.00 70.06 92 ILE A N 1
ATOM 759 C CA . ILE A 1 92 ? 4.283 10.534 -6.221 1.00 70.06 92 ILE A CA 1
ATOM 760 C C . ILE A 1 92 ? 4.131 11.669 -5.219 1.00 70.06 92 ILE A C 1
ATOM 762 O O . ILE A 1 92 ? 4.738 11.634 -4.149 1.00 70.06 92 ILE A O 1
ATOM 766 N N . ILE A 1 93 ? 3.305 12.647 -5.559 1.00 70.62 93 ILE A N 1
ATOM 767 C CA . ILE A 1 93 ? 2.820 13.644 -4.615 1.00 70.62 93 ILE A CA 1
ATOM 768 C C . ILE A 1 93 ? 1.296 13.578 -4.564 1.00 70.62 93 ILE A C 1
ATOM 770 O O . ILE A 1 93 ? 0.630 13.395 -5.587 1.00 70.62 93 ILE A O 1
ATOM 774 N N . ALA A 1 94 ? 0.748 13.728 -3.366 1.00 76.06 94 ALA A N 1
ATOM 775 C CA . ALA A 1 94 ? -0.658 14.036 -3.180 1.00 76.06 94 ALA A CA 1
ATOM 776 C C . ALA A 1 94 ? -0.780 15.547 -3.006 1.00 76.06 94 ALA A C 1
ATOM 778 O O . ALA A 1 94 ? -0.004 16.148 -2.264 1.00 76.06 94 ALA A O 1
ATOM 779 N N . PHE A 1 95 ? -1.729 16.158 -3.704 1.00 74.06 95 PHE A N 1
ATOM 780 C CA . PHE A 1 95 ? -2.018 17.579 -3.578 1.00 74.06 95 PHE A CA 1
ATOM 781 C C . PHE A 1 95 ? -3.524 17.813 -3.583 1.00 74.06 95 PHE A C 1
ATOM 783 O O . PHE A 1 95 ? -4.290 17.074 -4.207 1.00 74.06 95 PHE A O 1
ATOM 790 N N . GLN A 1 96 ? -3.936 18.848 -2.861 1.00 75.75 96 GLN A N 1
ATOM 791 C CA . GLN A 1 96 ? -5.336 19.193 -2.686 1.00 75.75 96 GLN A CA 1
ATOM 792 C C . GLN A 1 96 ? -5.798 20.130 -3.805 1.00 75.75 96 GLN A C 1
ATOM 794 O O . GLN A 1 96 ? -5.129 21.117 -4.112 1.00 75.75 96 GLN A O 1
ATOM 799 N N . VAL A 1 97 ? -6.953 19.839 -4.403 1.00 71.75 97 VAL A N 1
ATOM 800 C CA . VAL A 1 97 ? -7.649 20.725 -5.346 1.00 71.75 97 VAL A CA 1
ATOM 801 C C . VAL A 1 97 ? -9.111 20.828 -4.916 1.00 71.75 97 VAL A C 1
ATOM 803 O O . VAL A 1 97 ? -9.921 19.955 -5.234 1.00 71.75 97 VAL A O 1
ATOM 806 N N . GLY A 1 98 ? -9.445 21.894 -4.183 1.00 75.56 98 GLY A N 1
ATOM 807 C CA . GLY A 1 98 ? -10.739 22.016 -3.498 1.00 75.56 98 GLY A CA 1
ATOM 808 C C . GLY A 1 98 ? -10.865 20.972 -2.385 1.00 75.56 98 GLY A C 1
ATOM 809 O O . GLY A 1 98 ? -9.910 20.756 -1.647 1.00 75.56 98 GLY A O 1
ATOM 810 N N . ASP A 1 99 ? -11.994 20.270 -2.314 1.00 71.50 99 ASP A N 1
ATOM 811 C CA . ASP A 1 99 ? -12.203 19.165 -1.357 1.00 71.50 99 ASP A CA 1
ATOM 812 C C . ASP A 1 99 ? -11.632 17.823 -1.854 1.00 71.50 99 ASP A C 1
ATOM 814 O O . ASP A 1 99 ? -11.669 16.809 -1.162 1.00 71.50 99 ASP A O 1
ATOM 818 N N . ASN A 1 100 ? -11.063 17.795 -3.064 1.00 73.88 100 ASN A N 1
ATOM 819 C CA . ASN A 1 100 ? -10.567 16.569 -3.676 1.00 73.88 100 ASN A CA 1
ATOM 820 C C . ASN A 1 100 ? -9.049 16.444 -3.577 1.00 73.88 100 ASN A C 1
ATOM 822 O O . ASN A 1 100 ? -8.298 17.353 -3.942 1.00 73.88 100 ASN A O 1
ATOM 826 N N . VAL A 1 101 ? -8.600 15.245 -3.216 1.00 76.94 101 VAL A N 1
ATOM 827 C CA . VAL A 1 101 ? -7.181 14.889 -3.224 1.00 76.94 101 VAL A CA 1
ATOM 828 C C . VAL A 1 101 ? -6.833 14.304 -4.582 1.00 76.94 101 VAL A C 1
ATOM 830 O O . VAL A 1 101 ? -7.456 13.344 -5.04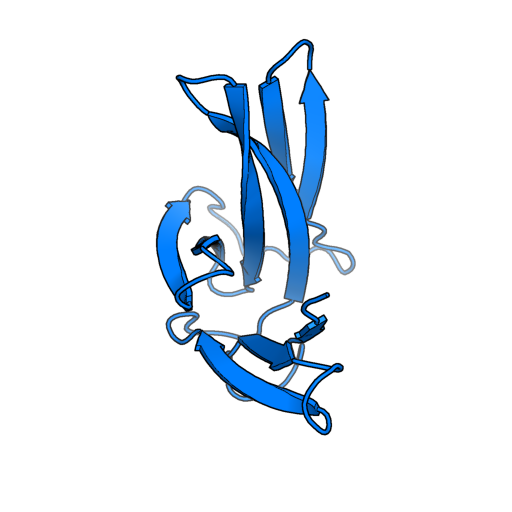2 1.00 76.94 101 VAL A O 1
ATOM 833 N N . ARG A 1 102 ? -5.826 14.877 -5.239 1.00 76.81 102 ARG A N 1
ATOM 834 C CA . ARG A 1 102 ? -5.299 14.387 -6.513 1.00 76.81 102 ARG A CA 1
ATOM 835 C C . ARG A 1 102 ? -3.897 13.833 -6.316 1.00 76.81 102 ARG A C 1
ATOM 837 O O . ARG A 1 102 ? -3.103 14.365 -5.545 1.00 76.81 102 ARG A O 1
ATOM 844 N N . LEU A 1 103 ? -3.590 12.765 -7.045 1.00 71.69 103 LEU A N 1
ATOM 845 C CA . LEU A 1 103 ? -2.247 12.200 -7.109 1.00 71.69 103 LEU A CA 1
ATOM 846 C C . LEU A 1 103 ? -1.586 12.656 -8.406 1.00 71.69 103 LEU A C 1
ATOM 848 O O . LEU A 1 103 ? -2.117 12.418 -9.491 1.00 71.69 103 LEU A O 1
ATOM 852 N N . ALA A 1 104 ? -0.424 13.290 -8.295 1.00 67.75 104 ALA A N 1
ATOM 853 C CA . ALA A 1 104 ? 0.463 13.525 -9.424 1.00 67.75 104 ALA A CA 1
ATOM 854 C C . ALA A 1 104 ? 1.680 12.611 -9.313 1.00 67.75 104 ALA A C 1
ATOM 856 O O . ALA A 1 104 ? 2.201 12.341 -8.232 1.00 67.75 104 ALA A O 1
ATOM 857 N N . SER A 1 105 ? 2.133 12.136 -10.465 1.00 64.38 105 SER A N 1
ATOM 858 C CA . SER A 1 105 ? 3.370 11.377 -10.594 1.00 64.38 105 SER A CA 1
ATOM 859 C C . SER A 1 105 ? 4.039 11.768 -11.902 1.00 64.38 105 SER A C 1
ATOM 861 O O . SER A 1 105 ? 3.354 11.941 -12.911 1.00 64.38 105 SER A O 1
ATOM 863 N N . CYS A 1 106 ? 5.356 11.929 -11.878 1.00 56.44 106 CYS A N 1
ATOM 864 C CA . CYS A 1 106 ? 6.163 12.188 -13.065 1.00 56.44 106 CYS A CA 1
ATOM 865 C C . CYS A 1 106 ? 7.061 10.982 -13.374 1.00 56.44 106 CYS A C 1
ATOM 867 O O . CYS A 1 106 ? 7.481 10.258 -12.466 1.00 56.44 106 CYS A O 1
ATOM 869 N N . SER A 1 107 ? 7.310 10.761 -14.668 1.00 56.84 107 SER A N 1
ATOM 870 C CA . SER A 1 107 ? 8.208 9.731 -15.200 1.00 56.84 107 SER A CA 1
ATOM 871 C C . SER A 1 107 ? 9.529 10.320 -15.644 1.00 56.84 107 SER A C 1
ATOM 873 O O . SER A 1 107 ? 9.526 11.461 -16.143 1.00 56.84 107 SER A O 1
#

Foldseek 3Di:
DKDWDFDQQDPQWIWIFDVPPVRDTDDIQDDGPAGWDDKDWDWAQDPVRDTAIWIWIDGQSQWIWIARSVRSDTDDIDHDRPDGLPPPDFDWDWDDDPNGIDIDTHD

Radius of gyration: 13.98 Å; chains: 1; bounding box: 36×30×41 Å

pLDDT: mean 79.55, std 13.23, range [43.75, 94.25]

Secondary structure (DSSP, 8-state):
--EEEE-TTSSS-EEEEETTSTTEEEEEE---SS-EEEEEEEEEE-TTS-EEEEEEEEETTSEEEEEETTTTEEEEEEE---S----TT--EEEEEETTEEEEEE--

Organism: NCBI:txid44058

Sequence (107 aa):
VRLASCSSYGDNTIRIWDPSDDYKLLYTLKGHTYWVRNIISFQVDGFLHTLHVRLASCSYDKTIRIWDPINGKLLYTLQGHKSWVRSWVSNIIAFQVGDNVRLASCS

InterPro domains:
  IPR001680 WD40 repeat [PF00400] (3-18)
  IPR001680 WD40 repeat [PF00400] (24-68)
  IPR001680 WD40 repeat [PS50082] (55-77)
  IPR015943 WD40/YVTN repeat-like-containing domain superfamily [G3DSA:2.130.10.10] (1-107)
  IPR036322 WD40-repeat-containing domain superfamily [SSF50978] (7-89)